Protein AF-A0A0Q5N8Y9-F1 (afdb_monomer)

Solvent-accessible surface area (backbone atoms only — not comparable to full-atom values): 10629 Å² total; per-residue (Å²): 135,88,82,88,83,87,80,84,86,79,92,80,86,87,81,86,77,66,76,74,72,78,76,71,82,82,83,83,93,78,95,74,78,86,70,85,72,49,70,43,60,35,85,49,95,50,78,67,43,39,76,36,68,33,26,51,70,82,37,42,37,44,60,33,87,52,95,49,76,59,46,34,47,36,71,32,28,48,68,84,40,41,37,44,59,32,88,50,93,49,78,60,48,36,43,34,69,33,27,52,60,91,34,41,40,42,57,34,86,50,94,50,74,66,45,42,40,36,71,34,29,51,54,81,32,36,45,43,57,36,88,52,102,54,100,54,48,44,38,82,67,49,73,49,60,88,62,95,59,92,53,59,63,60,55,48,55,49,52,54,53,66,61,53,62,76,78,76,78,130

Mean predicted aligned error: 13.24 Å

Structure (mmCIF, N/CA/C/O backbone):
data_AF-A0A0Q5N8Y9-F1
#
_entry.id   AF-A0A0Q5N8Y9-F1
#
loop_
_atom_site.group_PDB
_atom_site.id
_atom_site.type_symbol
_atom_site.label_atom_id
_atom_site.label_alt_id
_atom_site.label_comp_id
_atom_site.label_asym_id
_atom_site.label_entity_id
_atom_site.label_seq_id
_atom_site.pdbx_PDB_ins_code
_atom_site.Cartn_x
_atom_site.Cartn_y
_atom_site.Cartn_z
_atom_site.occupancy
_atom_site.B_iso_or_equiv
_atom_site.auth_seq_id
_atom_site.auth_comp_id
_atom_site.auth_asym_id
_atom_site.auth_atom_id
_atom_site.pdbx_PDB_model_num
ATOM 1 N N . MET A 1 1 ? -42.381 -25.027 -32.662 1.00 37.25 1 MET A N 1
ATOM 2 C CA . MET A 1 1 ? -41.763 -26.271 -32.167 1.00 37.25 1 MET A CA 1
ATOM 3 C C . MET A 1 1 ? -40.878 -25.884 -30.995 1.00 37.25 1 MET A C 1
ATOM 5 O O . MET A 1 1 ? -39.944 -25.116 -31.166 1.00 37.25 1 MET A O 1
ATOM 9 N N . SER A 1 2 ? -41.332 -26.277 -29.810 1.00 31.11 2 SER A N 1
ATOM 10 C CA . SER A 1 2 ? -40.742 -26.162 -28.469 1.00 31.11 2 SER A CA 1
ATOM 11 C C . SER A 1 2 ? -39.296 -26.709 -28.426 1.00 31.11 2 SER A C 1
ATOM 13 O O . SER A 1 2 ? -38.919 -27.470 -29.308 1.00 31.11 2 SER A O 1
ATOM 15 N N . ILE A 1 3 ? -38.423 -26.390 -27.464 1.00 32.94 3 ILE A N 1
ATOM 16 C CA . ILE A 1 3 ? -38.526 -26.682 -26.023 1.00 32.94 3 ILE A CA 1
ATOM 17 C C . ILE A 1 3 ? -37.505 -25.820 -25.238 1.00 32.94 3 ILE A C 1
ATOM 19 O O . ILE A 1 3 ? -36.395 -25.566 -25.702 1.00 32.94 3 ILE A O 1
ATOM 23 N N . LEU A 1 4 ? -37.920 -25.404 -24.035 1.00 37.50 4 LEU A N 1
ATOM 24 C CA . LEU A 1 4 ? -37.141 -24.813 -22.941 1.00 37.50 4 LEU A CA 1
ATOM 25 C C . LEU A 1 4 ? -35.826 -25.558 -22.636 1.00 37.50 4 LEU A C 1
ATOM 27 O O . LEU A 1 4 ? -35.795 -26.782 -22.595 1.00 37.50 4 LEU A O 1
ATOM 31 N N . SER A 1 5 ? -34.810 -24.831 -22.171 1.00 33.25 5 SER A N 1
ATOM 32 C CA . SER A 1 5 ? -33.915 -25.376 -21.142 1.00 33.25 5 SER A CA 1
ATOM 33 C C . SER A 1 5 ? -33.555 -24.297 -20.130 1.00 33.25 5 SER A C 1
ATOM 35 O O . SER A 1 5 ? -32.608 -23.531 -20.298 1.00 33.25 5 SER A O 1
ATOM 37 N N . SER A 1 6 ? -34.332 -24.268 -19.050 1.00 35.28 6 SER A N 1
ATOM 38 C CA . SER A 1 6 ? -33.997 -23.612 -17.795 1.00 35.28 6 SER A CA 1
ATOM 39 C C . SER A 1 6 ? -32.743 -24.239 -17.179 1.00 35.28 6 SER A C 1
ATOM 41 O O . SER A 1 6 ? -32.710 -25.445 -16.931 1.00 35.28 6 SER A O 1
ATOM 43 N N . LYS A 1 7 ? -31.756 -23.414 -16.831 1.00 32.12 7 LYS A N 1
ATOM 44 C CA . LYS A 1 7 ? -30.822 -23.711 -15.739 1.00 32.12 7 LYS A CA 1
ATOM 45 C C . LYS A 1 7 ? -30.900 -22.581 -14.721 1.00 32.12 7 LYS A C 1
ATOM 47 O O . LYS A 1 7 ? -30.216 -21.573 -14.827 1.00 32.12 7 LYS A O 1
ATOM 52 N N . THR A 1 8 ? -31.783 -22.756 -13.749 1.00 41.12 8 THR A N 1
ATOM 53 C CA . THR A 1 8 ? -31.665 -22.150 -12.420 1.00 41.12 8 THR A CA 1
ATOM 54 C C . THR A 1 8 ? -30.738 -23.013 -11.564 1.00 41.12 8 THR A C 1
ATOM 56 O O . THR A 1 8 ? -30.794 -24.235 -11.704 1.00 41.12 8 THR A O 1
ATOM 59 N N . SER A 1 9 ? -29.970 -22.373 -10.665 1.00 30.81 9 SER A N 1
ATOM 60 C CA . SER A 1 9 ? -29.028 -22.911 -9.645 1.00 30.81 9 SER A CA 1
ATOM 61 C C . SER A 1 9 ? -27.584 -22.463 -9.955 1.00 30.81 9 SER A C 1
ATOM 63 O O . SER A 1 9 ? -27.126 -22.669 -11.069 1.00 30.81 9 SER A O 1
ATOM 65 N N . CYS A 1 10 ? -26.793 -21.825 -9.083 1.00 35.72 10 CYS A N 1
ATOM 66 C CA . CYS A 1 10 ? -26.809 -21.770 -7.621 1.00 35.72 10 CYS A CA 1
ATOM 67 C C . CYS A 1 10 ? -25.923 -20.603 -7.125 1.00 35.72 10 CYS A C 1
ATOM 69 O O . CYS A 1 10 ? -24.827 -20.414 -7.641 1.00 35.72 10 CYS A O 1
ATOM 71 N N . PHE A 1 11 ? -26.396 -19.868 -6.114 1.00 35.12 11 PHE A N 1
ATOM 72 C CA . PHE A 1 11 ? -25.637 -19.324 -4.974 1.00 35.12 11 PHE A CA 1
ATOM 73 C C . PHE A 1 11 ? -24.153 -18.925 -5.183 1.00 35.12 11 PHE A C 1
ATOM 75 O O . PHE A 1 11 ? -23.266 -19.775 -5.182 1.00 35.12 11 PHE A O 1
ATOM 82 N N . LYS A 1 12 ? -23.865 -17.616 -5.158 1.00 29.42 12 LYS A N 1
ATOM 83 C CA . LYS A 1 12 ? -23.191 -16.964 -4.014 1.00 29.42 12 LYS A CA 1
ATOM 84 C C . LYS A 1 12 ? -23.026 -15.460 -4.255 1.00 29.42 12 LYS A C 1
ATOM 86 O O . LYS A 1 12 ? -22.222 -14.997 -5.056 1.00 29.42 12 LYS A O 1
ATOM 91 N N . THR A 1 13 ? -23.839 -14.729 -3.504 1.00 47.25 13 THR A N 1
ATOM 92 C CA . THR A 1 13 ? -23.620 -13.389 -2.962 1.00 47.25 13 THR A CA 1
ATOM 93 C C . THR A 1 13 ? -22.160 -13.165 -2.540 1.00 47.25 13 THR A C 1
ATOM 95 O O . THR A 1 13 ? -21.470 -14.120 -2.204 1.00 47.25 13 THR A O 1
ATOM 98 N N . THR A 1 14 ? -21.784 -11.882 -2.473 1.00 42.88 14 THR A N 1
ATOM 99 C CA . THR A 1 14 ? -20.656 -11.279 -1.730 1.00 42.88 14 THR A CA 1
ATOM 100 C C . THR A 1 14 ? -19.323 -11.083 -2.447 1.00 42.88 14 THR A C 1
ATOM 102 O O . THR A 1 14 ? -18.339 -11.613 -1.972 1.00 42.88 14 THR A O 1
ATOM 105 N N . TRP A 1 15 ? -19.232 -10.220 -3.468 1.00 34.38 15 TRP A N 1
ATOM 106 C CA . TRP A 1 15 ? -17.979 -9.460 -3.716 1.00 34.38 15 TRP A CA 1
ATOM 107 C C . TRP A 1 15 ? -18.203 -8.027 -4.236 1.00 34.38 15 TRP A C 1
ATOM 109 O O . TRP A 1 15 ? -17.298 -7.396 -4.765 1.00 34.38 15 TRP A O 1
ATOM 119 N N . VAL A 1 16 ? -19.394 -7.454 -4.036 1.00 44.66 16 VAL A N 1
ATOM 120 C CA . VAL A 1 16 ? -19.688 -6.056 -4.424 1.00 44.66 16 VAL A CA 1
ATOM 121 C C . VAL A 1 16 ? -18.999 -5.016 -3.509 1.00 44.66 16 VAL A C 1
ATOM 123 O O . VAL A 1 16 ? -19.080 -3.823 -3.762 1.00 44.66 16 VAL A O 1
ATOM 126 N N . SER A 1 17 ? -18.290 -5.395 -2.441 1.00 47.50 17 SER A N 1
ATOM 127 C CA . SER A 1 17 ? -18.300 -4.524 -1.254 1.00 47.50 17 SER A CA 1
ATOM 128 C C . SER A 1 17 ? -17.066 -3.685 -0.895 1.00 47.50 17 SER A C 1
ATOM 130 O O . SER A 1 17 ? -17.175 -2.970 0.094 1.00 47.50 17 SER A O 1
ATOM 132 N N . ILE A 1 18 ? -15.912 -3.709 -1.578 1.00 41.41 18 ILE A N 1
ATOM 133 C CA . ILE A 1 18 ? -14.727 -3.025 -0.986 1.00 41.41 18 ILE A CA 1
ATOM 134 C C . ILE A 1 18 ? -14.062 -1.990 -1.900 1.00 41.41 18 ILE A C 1
ATOM 136 O O . ILE A 1 18 ? -13.799 -0.874 -1.457 1.00 41.41 18 ILE A O 1
ATOM 140 N N . PHE A 1 19 ? -13.858 -2.272 -3.188 1.00 41.66 19 PHE A N 1
ATOM 141 C CA . PHE A 1 19 ? -13.040 -1.376 -4.021 1.00 41.66 19 PHE A CA 1
ATOM 142 C C . PHE A 1 19 ? -13.819 -0.305 -4.800 1.00 41.66 19 PHE A C 1
ATOM 144 O O . PHE A 1 19 ? -13.299 0.791 -5.004 1.00 41.66 19 PHE A O 1
ATOM 151 N N . GLY A 1 20 ? -15.095 -0.539 -5.128 1.00 33.53 20 GLY A N 1
ATOM 152 C CA . GLY A 1 20 ? -15.970 0.490 -5.717 1.00 33.53 20 GLY A CA 1
ATOM 153 C C . GLY A 1 20 ? -16.390 1.595 -4.735 1.00 33.53 20 GLY A C 1
ATOM 154 O O . GLY A 1 20 ? -16.866 2.650 -5.148 1.00 33.53 20 GLY A O 1
ATOM 155 N N . MET A 1 21 ? -16.184 1.387 -3.430 1.00 39.47 21 MET A N 1
ATOM 156 C CA . MET A 1 21 ? -16.675 2.274 -2.370 1.00 39.47 21 MET A CA 1
ATOM 157 C C . MET A 1 21 ? -15.681 3.384 -1.978 1.00 39.47 21 MET A C 1
ATOM 159 O O . MET A 1 21 ? -16.060 4.317 -1.274 1.00 39.47 21 MET A O 1
ATOM 163 N N . ILE A 1 22 ? -14.428 3.329 -2.454 1.00 49.34 22 ILE A N 1
ATOM 164 C CA . ILE A 1 22 ? -13.354 4.254 -2.035 1.00 49.34 22 ILE A CA 1
ATOM 165 C C . ILE A 1 22 ? -13.099 5.390 -3.052 1.00 49.34 22 ILE A C 1
ATOM 167 O O . ILE A 1 22 ? -12.474 6.386 -2.700 1.00 49.34 22 ILE A O 1
ATOM 171 N N . MET A 1 23 ? -13.611 5.317 -4.290 1.00 39.34 23 MET A N 1
ATOM 172 C CA . MET A 1 23 ? -13.286 6.307 -5.341 1.00 39.34 23 MET A CA 1
ATOM 173 C C . MET A 1 23 ? -14.470 7.052 -5.985 1.00 39.34 23 MET A C 1
ATOM 175 O O . MET A 1 23 ? -14.219 7.961 -6.773 1.00 39.34 23 MET A O 1
ATOM 179 N N . LEU A 1 24 ? -15.733 6.752 -5.643 1.00 38.41 24 LEU A N 1
ATOM 180 C CA . LEU A 1 24 ? -16.908 7.421 -6.244 1.00 38.41 24 LEU A CA 1
ATOM 181 C C . LEU A 1 24 ? -17.647 8.419 -5.326 1.00 38.41 24 LEU A C 1
ATOM 183 O O . LEU A 1 24 ? -18.659 8.982 -5.729 1.00 38.41 24 LEU A O 1
ATOM 187 N N . THR A 1 25 ? -17.184 8.678 -4.101 1.00 42.00 25 THR A N 1
ATOM 188 C CA . THR A 1 25 ? -17.913 9.549 -3.149 1.00 42.00 25 THR A CA 1
ATOM 189 C C . THR A 1 25 ? -17.508 11.023 -3.185 1.00 42.00 25 THR A C 1
ATOM 191 O O . THR A 1 25 ? -18.090 11.839 -2.471 1.00 42.00 25 THR A O 1
ATOM 194 N N . THR A 1 26 ? -16.559 11.416 -4.035 1.00 46.53 26 THR A N 1
ATOM 195 C CA . THR A 1 26 ? -16.221 12.829 -4.218 1.00 46.53 26 THR A CA 1
ATOM 196 C C . THR A 1 26 ? -16.940 13.380 -5.451 1.00 46.53 26 THR A C 1
ATOM 198 O O . THR A 1 26 ? -16.468 13.186 -6.567 1.00 46.53 26 THR A O 1
ATOM 201 N N . LEU A 1 27 ? -18.029 14.120 -5.199 1.00 43.72 27 LEU A N 1
ATOM 202 C CA . LEU A 1 27 ? -18.740 15.061 -6.087 1.00 43.72 27 LEU A CA 1
ATOM 203 C C . LEU A 1 27 ? -19.945 14.545 -6.905 1.00 43.72 27 LEU A C 1
ATOM 205 O O . LEU A 1 27 ? -19.867 14.435 -8.124 1.00 43.72 27 LEU A O 1
ATOM 209 N N . SER A 1 28 ? -21.110 14.373 -6.258 1.00 37.25 28 SER A N 1
ATOM 210 C CA . SER A 1 28 ? -22.381 15.077 -6.590 1.00 37.25 28 SER A CA 1
ATOM 211 C C . SER A 1 28 ? -23.507 14.699 -5.601 1.00 37.25 28 SER A C 1
ATOM 213 O O . SER A 1 28 ? -23.796 13.528 -5.384 1.00 37.25 28 SER A O 1
ATOM 215 N N . LEU A 1 29 ? -24.107 15.701 -4.944 1.00 50.62 29 LEU A N 1
ATOM 216 C CA . LEU A 1 29 ? -25.132 15.561 -3.897 1.00 50.62 29 LEU A CA 1
ATOM 217 C C . LEU A 1 29 ? -26.496 15.113 -4.452 1.00 50.62 29 LEU A C 1
ATOM 219 O O . LEU A 1 29 ? -26.965 15.709 -5.411 1.00 50.62 29 LEU A O 1
ATOM 223 N N . THR A 1 30 ? -27.187 14.194 -3.769 1.00 37.66 30 THR A N 1
ATOM 224 C CA . THR A 1 30 ? -28.612 14.318 -3.383 1.00 37.66 30 THR A CA 1
ATOM 225 C C . THR A 1 30 ? -28.945 13.322 -2.260 1.00 37.66 30 THR A C 1
ATOM 227 O O . THR A 1 30 ? -28.420 12.215 -2.197 1.00 37.66 30 THR A O 1
ATOM 230 N N . VAL A 1 31 ? -29.768 13.779 -1.316 1.00 48.72 31 VAL A N 1
ATOM 231 C CA . VAL A 1 31 ? -30.182 13.118 -0.070 1.00 48.72 31 VAL A CA 1
ATOM 232 C C . VAL A 1 31 ? -30.901 11.792 -0.331 1.00 48.72 31 VAL A C 1
ATOM 234 O O . VAL A 1 31 ? -32.005 11.817 -0.860 1.00 48.72 31 VAL A O 1
ATOM 237 N N . ILE A 1 32 ? -30.344 10.669 0.140 1.00 43.41 32 ILE A N 1
ATOM 238 C CA . ILE A 1 32 ? -31.105 9.474 0.550 1.00 43.41 32 ILE A CA 1
ATOM 239 C C . ILE A 1 32 ? -30.362 8.841 1.743 1.00 43.41 32 ILE A C 1
ATOM 241 O O . ILE A 1 32 ? -29.281 8.288 1.581 1.00 43.41 32 ILE A O 1
ATOM 245 N N . ALA A 1 33 ? -30.930 9.002 2.944 1.00 42.66 33 ALA A N 1
ATOM 246 C CA . ALA A 1 33 ? -30.578 8.344 4.210 1.00 42.66 33 ALA A CA 1
ATOM 247 C C . ALA A 1 33 ? -29.072 8.249 4.558 1.00 42.66 33 ALA A C 1
ATOM 249 O O . ALA A 1 33 ? -28.414 7.243 4.297 1.00 42.66 33 ALA A O 1
ATOM 250 N N . GLN A 1 34 ? -28.540 9.254 5.267 1.00 52.56 34 GLN A N 1
ATOM 251 C CA . GLN A 1 34 ? -27.340 9.050 6.085 1.00 52.56 34 GLN A CA 1
ATOM 252 C C . GLN A 1 34 ? -27.700 8.081 7.218 1.00 52.56 34 GLN A C 1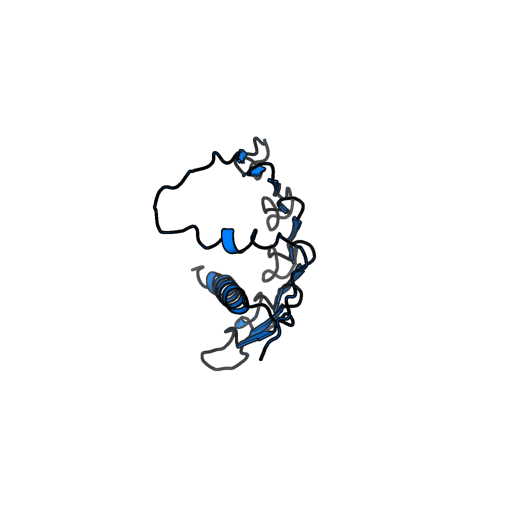
ATOM 254 O O . GLN A 1 34 ? -28.157 8.490 8.283 1.00 52.56 34 GLN A O 1
ATOM 259 N N . GLY A 1 35 ? -27.552 6.779 6.966 1.00 51.66 35 GLY A N 1
ATOM 260 C CA . GLY A 1 35 ? -27.489 5.793 8.035 1.00 51.66 35 GLY A CA 1
ATOM 261 C C . GLY A 1 35 ? -26.399 6.233 9.007 1.00 51.66 35 GLY A C 1
ATOM 262 O O . GLY A 1 35 ? -25.290 6.552 8.577 1.00 51.66 35 GLY A O 1
ATOM 263 N N . ASN A 1 36 ? -26.749 6.330 10.287 1.00 70.25 36 ASN A N 1
ATOM 264 C CA . ASN A 1 36 ? -25.854 6.712 11.370 1.00 70.25 36 ASN A CA 1
ATOM 265 C C . ASN A 1 36 ? -24.699 5.700 11.444 1.00 70.25 36 ASN A C 1
ATOM 267 O O . ASN A 1 36 ? -24.843 4.661 12.085 1.00 70.25 36 ASN A O 1
ATOM 271 N N . ARG A 1 37 ? -23.601 5.952 10.721 1.00 79.81 37 ARG A N 1
ATOM 272 C CA . ARG A 1 37 ? -22.417 5.092 10.776 1.00 79.81 37 ARG A CA 1
ATOM 273 C C . ARG A 1 37 ? -21.757 5.294 12.126 1.00 79.81 37 ARG A C 1
ATOM 275 O O . ARG A 1 37 ? -21.477 6.429 12.511 1.00 79.81 37 ARG A O 1
ATOM 282 N N . ASN A 1 38 ? -21.518 4.207 12.842 1.00 90.81 38 ASN A N 1
ATOM 283 C CA . ASN A 1 38 ? -20.809 4.265 14.106 1.00 90.81 38 ASN A CA 1
ATOM 284 C C . ASN A 1 38 ? -19.315 4.412 13.801 1.00 90.81 38 ASN A C 1
ATOM 286 O O . ASN A 1 38 ? -18.721 3.518 13.209 1.00 90.81 38 ASN A O 1
ATOM 290 N N . ILE A 1 39 ? -18.726 5.557 14.141 1.00 93.75 39 ILE A N 1
ATOM 291 C CA . ILE A 1 39 ? -17.293 5.794 13.966 1.00 93.75 39 ILE A CA 1
ATOM 292 C C . ILE A 1 39 ? -16.682 5.971 15.348 1.00 93.75 39 ILE A C 1
ATOM 294 O O . ILE A 1 39 ? -17.011 6.927 16.053 1.00 93.75 39 ILE A O 1
ATOM 298 N N . GLU A 1 40 ? -15.778 5.071 15.718 1.00 94.44 40 GLU A N 1
ATOM 299 C CA . GLU A 1 40 ? -14.972 5.216 16.925 1.00 94.44 40 GLU A CA 1
ATOM 300 C C . GLU A 1 40 ? -13.608 5.798 16.577 1.00 94.44 40 GLU A C 1
ATOM 302 O O . GLU A 1 40 ? -13.032 5.505 15.526 1.00 94.44 40 GLU A O 1
ATOM 307 N N . TYR A 1 41 ? -13.054 6.575 17.501 1.00 95.25 41 TYR A N 1
ATOM 308 C CA . TYR A 1 41 ? -11.723 7.155 17.384 1.00 95.25 41 TYR A CA 1
ATOM 309 C C . TYR A 1 41 ? -10.833 6.650 18.515 1.00 95.25 41 TYR A C 1
ATOM 311 O O . TYR A 1 41 ? -11.307 6.309 19.600 1.00 95.25 41 TYR A O 1
ATOM 319 N N . TYR A 1 42 ? -9.530 6.605 18.270 1.00 93.38 42 TYR A N 1
ATOM 320 C CA . TYR A 1 42 ? -8.551 6.377 19.319 1.00 93.38 42 TYR A CA 1
ATOM 321 C C . TYR A 1 42 ? -8.479 7.599 20.240 1.00 93.38 42 TYR A C 1
ATOM 323 O O . TYR A 1 42 ? -8.271 8.720 19.780 1.00 93.38 42 TYR A O 1
ATOM 331 N N . THR A 1 43 ? -8.595 7.355 21.544 1.00 94.44 43 THR A N 1
ATOM 332 C CA . THR A 1 43 ? -8.170 8.277 22.603 1.00 94.44 43 THR A CA 1
ATOM 333 C C . THR A 1 43 ? -6.900 7.693 23.200 1.00 94.44 43 THR A C 1
ATOM 335 O O . THR A 1 43 ? -6.956 6.691 23.915 1.00 94.44 43 THR A O 1
ATOM 338 N N . SER A 1 44 ? -5.746 8.241 22.828 1.00 90.31 44 SER A N 1
ATOM 339 C CA . SER A 1 44 ? -4.449 7.624 23.115 1.00 90.31 44 SER A CA 1
ATOM 340 C C . SER A 1 44 ? -3.437 8.661 23.574 1.00 90.31 44 SER A C 1
ATOM 342 O O . SER A 1 44 ? -3.402 9.776 23.072 1.00 90.31 44 SER A O 1
ATOM 344 N N . ILE A 1 45 ? -2.553 8.272 24.493 1.00 87.75 45 ILE A N 1
ATOM 345 C CA . ILE A 1 45 ? -1.396 9.099 24.869 1.00 87.75 45 ILE A CA 1
ATOM 346 C C . ILE A 1 45 ? -0.323 9.128 23.771 1.00 87.75 45 ILE A C 1
ATOM 348 O O . ILE A 1 45 ? 0.577 9.963 23.810 1.00 87.75 45 ILE A O 1
ATOM 352 N N . PHE A 1 46 ? -0.402 8.201 22.812 1.00 87.62 46 PHE A N 1
ATOM 353 C CA . PHE A 1 46 ? 0.490 8.163 21.662 1.00 87.62 46 PHE A CA 1
ATOM 354 C C . PHE A 1 46 ? -0.043 9.105 20.577 1.00 87.62 46 PHE A C 1
ATOM 356 O O . PHE A 1 46 ? -1.123 8.837 20.033 1.00 87.62 46 PHE A O 1
ATOM 363 N N . PRO A 1 47 ? 0.696 10.173 20.226 1.00 87.81 47 PRO A N 1
ATOM 364 C CA . PRO A 1 47 ? 0.240 11.160 19.248 1.00 87.81 47 PRO A CA 1
ATOM 365 C C . PRO A 1 47 ? 0.008 10.553 17.858 1.00 87.81 47 PRO A C 1
ATOM 367 O O . PRO A 1 47 ? -0.747 11.095 17.058 1.00 87.81 47 PRO A O 1
ATOM 370 N N . GLU A 1 48 ? 0.622 9.410 17.550 1.00 89.81 48 GLU A N 1
ATOM 371 C CA . GLU A 1 48 ? 0.451 8.713 16.276 1.00 89.81 48 GLU A CA 1
ATOM 372 C C . GLU A 1 48 ? -0.871 7.964 16.149 1.00 89.81 48 GLU A C 1
ATOM 374 O O . GLU A 1 48 ? -1.226 7.558 15.041 1.00 89.81 48 GLU A O 1
ATOM 379 N N . LEU A 1 49 ? -1.581 7.760 17.258 1.00 91.88 49 LEU A N 1
ATOM 380 C CA . LEU A 1 49 ? -2.897 7.131 17.284 1.00 91.88 49 LEU A CA 1
ATOM 381 C C . LEU A 1 49 ? -4.003 8.130 17.586 1.00 91.88 49 LEU A C 1
ATOM 383 O O . LEU A 1 49 ? -5.111 7.949 17.091 1.00 91.88 49 LEU A O 1
ATOM 387 N N . ASP A 1 50 ? -3.725 9.147 18.397 1.00 91.69 50 ASP A N 1
ATOM 388 C CA . ASP A 1 50 ? -4.759 10.040 18.903 1.00 91.69 50 ASP A CA 1
ATOM 389 C C . ASP A 1 50 ? -5.560 10.713 17.776 1.00 91.69 50 ASP A C 1
ATOM 391 O O . ASP A 1 50 ? -5.013 11.190 16.778 1.00 91.69 50 ASP A O 1
ATOM 395 N N . GLY A 1 51 ? -6.887 10.669 17.897 1.00 91.88 51 GLY A N 1
ATOM 396 C CA . GLY A 1 51 ? -7.810 11.207 16.896 1.00 91.88 51 GLY A CA 1
ATOM 397 C C . GLY A 1 51 ? -7.919 10.400 15.594 1.00 91.88 51 GLY A C 1
ATOM 398 O O . GLY A 1 51 ? -8.682 10.785 14.706 1.00 91.88 51 GLY A O 1
ATOM 399 N N . LYS A 1 52 ? -7.208 9.274 15.444 1.00 93.88 52 LYS A N 1
ATOM 400 C CA . LYS A 1 52 ? -7.384 8.377 14.291 1.00 93.88 52 LYS A CA 1
ATOM 401 C C . LYS A 1 52 ? -8.638 7.525 14.427 1.00 93.88 52 LYS A C 1
ATOM 403 O O . LYS A 1 52 ? -9.063 7.206 15.533 1.00 93.88 52 LYS A O 1
ATOM 408 N N . ILE A 1 53 ? -9.211 7.130 13.291 1.00 94.25 53 ILE A N 1
ATOM 409 C CA . ILE A 1 53 ? -10.389 6.259 13.252 1.00 94.25 53 ILE A CA 1
ATOM 410 C C . ILE A 1 53 ? -9.987 4.873 13.745 1.00 94.25 53 ILE A C 1
ATOM 412 O O . ILE A 1 53 ? -9.167 4.209 13.124 1.00 94.25 53 ILE A O 1
ATOM 416 N N . LYS A 1 54 ? -10.587 4.438 14.844 1.00 94.44 54 LYS A N 1
ATOM 417 C CA . LYS A 1 54 ? -10.396 3.116 15.435 1.00 94.44 54 LYS A CA 1
ATOM 418 C C . LYS A 1 54 ? -11.305 2.078 14.789 1.00 94.44 54 LYS A C 1
ATOM 420 O O . LYS A 1 54 ? -10.883 0.946 14.577 1.00 94.44 54 LYS A O 1
ATOM 425 N N . SER A 1 55 ? -12.545 2.444 14.482 1.00 94.31 55 SER A N 1
ATOM 426 C CA . SER A 1 55 ? -13.476 1.542 13.808 1.00 94.31 55 SER A CA 1
ATOM 427 C C . SER A 1 55 ? -14.569 2.294 13.057 1.00 94.31 55 SER A C 1
ATOM 429 O O . SER A 1 55 ? -14.873 3.450 13.359 1.00 94.31 55 SER A O 1
ATOM 431 N N . ILE A 1 56 ? -15.145 1.630 12.054 1.00 93.12 56 ILE A N 1
ATOM 432 C CA . ILE A 1 56 ? -16.335 2.086 11.327 1.00 93.12 56 ILE A CA 1
ATOM 433 C C . ILE A 1 56 ? -17.321 0.923 11.292 1.00 93.12 56 ILE A C 1
ATOM 435 O O . ILE A 1 56 ? -17.000 -0.133 10.755 1.00 93.12 56 ILE A O 1
ATOM 439 N N . ASP A 1 57 ? -18.505 1.098 11.872 1.00 93.31 57 ASP A N 1
ATOM 440 C CA . ASP A 1 57 ? -19.565 0.085 11.941 1.00 93.31 57 ASP A CA 1
ATOM 441 C C . ASP A 1 57 ? -19.063 -1.267 12.496 1.00 93.31 57 ASP A C 1
ATOM 443 O O . ASP A 1 57 ? -19.417 -2.340 12.012 1.00 93.31 57 ASP A O 1
ATOM 447 N N . GLY A 1 58 ? -18.188 -1.212 13.509 1.00 88.94 58 GLY A N 1
ATOM 448 C CA . GLY A 1 58 ? -17.564 -2.388 14.129 1.00 88.94 58 GLY A CA 1
ATOM 449 C C . GLY A 1 58 ? -16.391 -2.991 13.346 1.00 88.94 58 GLY A C 1
ATOM 450 O O . GLY A 1 58 ? -15.739 -3.905 13.843 1.00 88.94 58 GLY A O 1
ATOM 451 N N . MET A 1 59 ? -16.072 -2.481 12.153 1.00 94.00 59 MET A N 1
ATOM 452 C CA . MET A 1 59 ? -14.858 -2.852 11.427 1.00 94.00 59 MET A CA 1
ATOM 453 C C . MET A 1 59 ? -13.657 -2.116 12.016 1.00 94.00 59 MET A C 1
ATOM 455 O O . MET A 1 59 ? -13.542 -0.900 11.871 1.00 94.00 59 MET A O 1
ATOM 459 N N . GLU A 1 60 ? -12.764 -2.854 12.667 1.00 94.56 60 GLU A N 1
ATOM 460 C CA . GLU A 1 60 ? -11.570 -2.296 13.303 1.00 94.56 60 GLU A CA 1
ATOM 461 C C . GLU A 1 60 ? -10.517 -1.853 12.282 1.00 94.56 60 GLU A C 1
ATOM 463 O O . GLU A 1 60 ? -10.312 -2.495 11.248 1.00 94.56 60 GLU A O 1
ATOM 468 N N . ILE A 1 61 ? -9.836 -0.754 12.599 1.00 95.25 61 ILE A N 1
ATOM 469 C CA . ILE A 1 61 ? -8.689 -0.218 11.874 1.00 95.25 61 ILE A CA 1
ATOM 470 C C . ILE A 1 61 ? -7.537 -0.110 12.866 1.00 95.25 61 ILE A C 1
ATOM 472 O O . ILE A 1 61 ? -7.573 0.694 13.795 1.00 95.25 61 ILE A O 1
ATOM 476 N N . GLU A 1 62 ? -6.492 -0.899 12.651 1.00 95.56 62 GLU A N 1
ATOM 477 C CA . GLU A 1 62 ? -5.285 -0.841 13.468 1.00 95.56 62 GLU A CA 1
ATOM 478 C C . GLU A 1 62 ? -4.209 -0.010 12.777 1.00 95.56 62 GLU A C 1
ATOM 480 O O . GLU A 1 62 ? -4.105 0.013 11.547 1.00 95.56 62 GLU A O 1
ATOM 485 N N . TYR A 1 63 ? -3.329 0.600 13.568 1.00 96.31 63 TYR A N 1
ATOM 486 C CA . TYR A 1 63 ? -2.175 1.344 13.072 1.00 96.31 63 TYR A CA 1
ATOM 487 C C . TYR A 1 63 ? -0.872 0.794 13.653 1.00 96.31 63 TYR A C 1
ATOM 489 O O . TYR A 1 63 ? -0.836 0.195 14.729 1.00 96.31 63 TYR A O 1
ATOM 497 N N . TYR A 1 64 ? 0.224 0.998 12.932 1.00 95.75 64 TYR A N 1
ATOM 498 C CA . TYR A 1 64 ? 1.560 0.706 13.426 1.00 95.75 64 TYR A CA 1
ATOM 499 C C . TYR A 1 64 ? 1.975 1.726 14.486 1.00 95.75 64 TYR A C 1
ATOM 501 O O . TYR A 1 64 ? 1.975 2.925 14.224 1.00 95.75 64 TYR A O 1
ATOM 509 N N . ILE A 1 65 ? 2.421 1.231 15.637 1.00 94.44 65 ILE A N 1
ATOM 510 C CA . ILE A 1 65 ? 3.278 1.968 16.567 1.00 94.44 65 ILE A CA 1
ATOM 511 C C . ILE A 1 65 ? 4.680 1.402 16.356 1.00 94.44 65 ILE A C 1
ATOM 513 O O . ILE A 1 65 ? 4.923 0.231 16.648 1.00 94.44 65 ILE A O 1
ATOM 517 N N . SER A 1 66 ? 5.570 2.179 15.748 1.00 92.06 66 SER A N 1
ATOM 518 C CA . SER A 1 66 ? 6.861 1.683 15.263 1.00 92.06 66 SER A CA 1
ATOM 519 C C . SER A 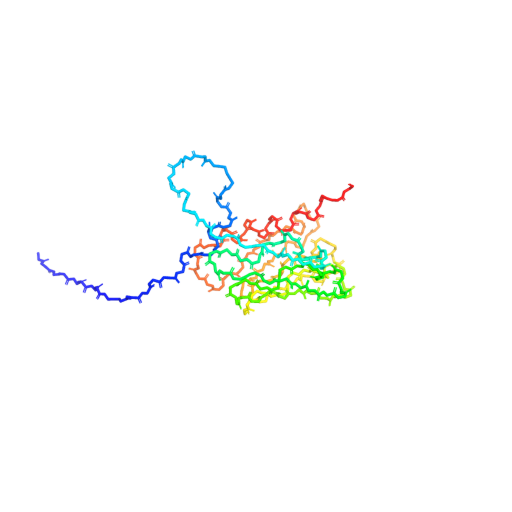1 66 ? 7.971 2.690 15.515 1.00 92.06 66 SER A C 1
ATOM 521 O O . SER A 1 66 ? 7.771 3.892 15.378 1.00 92.06 66 SER A O 1
ATOM 523 N N . VAL A 1 67 ? 9.171 2.188 15.812 1.00 91.12 67 VAL A N 1
ATOM 524 C CA . VAL A 1 67 ? 10.388 3.015 15.886 1.00 91.12 67 VAL A CA 1
ATOM 525 C C . VAL A 1 67 ? 10.826 3.522 14.509 1.00 91.12 67 VAL A C 1
ATOM 527 O O . VAL A 1 67 ? 11.544 4.512 14.410 1.00 91.12 67 VAL A O 1
ATOM 530 N N . PHE A 1 68 ? 10.384 2.858 13.437 1.00 91.75 68 PHE A N 1
ATOM 531 C CA . PHE A 1 68 ? 10.675 3.260 12.066 1.00 91.75 68 PHE A CA 1
ATOM 532 C C . PHE A 1 68 ? 9.644 4.279 11.594 1.00 91.75 68 PHE A C 1
ATOM 534 O O . PHE A 1 68 ? 8.468 3.944 11.393 1.00 91.75 68 PHE A O 1
ATOM 541 N N . SER A 1 69 ? 10.103 5.512 11.373 1.00 90.62 69 SER A N 1
ATOM 542 C CA . SER A 1 69 ? 9.291 6.642 10.898 1.00 90.62 69 SER A CA 1
ATOM 5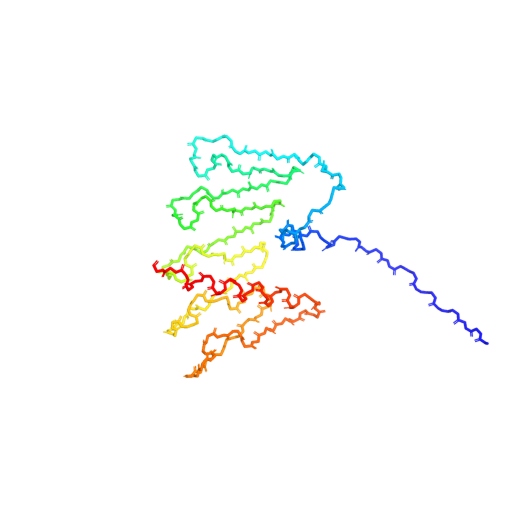43 C C . SER A 1 69 ? 8.480 6.326 9.634 1.00 90.62 69 SER A C 1
ATOM 545 O O . SER A 1 69 ? 7.393 6.851 9.420 1.00 90.62 69 SER A O 1
ATOM 547 N N . GLU A 1 70 ? 8.973 5.405 8.813 1.00 91.38 70 GLU A N 1
ATOM 548 C CA . GLU A 1 70 ? 8.399 5.008 7.536 1.00 91.38 70 GLU A CA 1
ATOM 549 C C . GLU A 1 70 ? 7.167 4.123 7.679 1.00 91.38 70 GLU A C 1
ATOM 551 O O . GLU A 1 70 ? 6.434 3.937 6.709 1.00 91.38 70 GLU A O 1
ATOM 556 N N . THR A 1 71 ? 6.930 3.578 8.869 1.00 93.94 71 THR A N 1
ATOM 557 C CA . THR A 1 71 ? 5.772 2.728 9.173 1.00 93.94 71 THR A CA 1
ATOM 558 C C . THR A 1 71 ? 4.928 3.286 10.307 1.00 93.94 71 THR A C 1
ATOM 560 O O . THR A 1 71 ? 3.729 3.027 10.333 1.00 93.94 71 THR A O 1
ATOM 563 N N . ASN A 1 72 ? 5.517 4.082 11.203 1.00 93.81 72 ASN A N 1
ATOM 564 C CA . ASN A 1 72 ? 4.833 4.628 12.367 1.00 93.81 72 ASN A CA 1
ATOM 565 C C . ASN A 1 72 ? 3.577 5.427 11.976 1.00 93.81 72 ASN A C 1
ATOM 567 O O . ASN A 1 72 ? 3.584 6.230 11.041 1.00 93.81 72 ASN A O 1
ATOM 571 N N . GLY A 1 73 ? 2.468 5.158 12.659 1.00 93.19 73 GLY A N 1
ATOM 572 C CA . GLY A 1 73 ? 1.161 5.753 12.405 1.00 93.19 73 GLY A CA 1
ATOM 573 C C . GLY A 1 73 ? 0.467 5.300 11.113 1.00 93.19 73 GLY A C 1
ATOM 574 O O . GLY A 1 73 ? -0.639 5.772 10.842 1.00 93.19 73 GLY A O 1
ATOM 575 N N . LYS A 1 74 ? 1.045 4.417 10.290 1.00 95.06 74 LYS A N 1
ATOM 576 C CA . LYS A 1 74 ? 0.364 3.895 9.089 1.00 95.06 74 LYS A CA 1
ATOM 577 C C . LYS A 1 74 ? -0.646 2.811 9.443 1.00 95.06 74 LYS A C 1
ATOM 579 O O . LYS A 1 74 ? -0.497 2.137 10.454 1.00 95.06 74 LYS A O 1
ATOM 584 N N . VAL A 1 75 ? -1.663 2.633 8.599 1.00 95.88 75 VAL A N 1
ATOM 585 C CA . VAL A 1 75 ? -2.682 1.586 8.783 1.00 95.88 75 VAL A CA 1
ATOM 586 C C . VAL A 1 75 ? -2.020 0.218 8.682 1.00 95.88 75 VAL A C 1
ATOM 588 O O . VAL A 1 75 ? -1.415 -0.081 7.656 1.00 95.88 75 VAL A O 1
ATOM 591 N N . ARG A 1 76 ? -2.149 -0.588 9.731 1.00 95.50 76 ARG A N 1
ATOM 592 C CA . ARG A 1 76 ? -1.632 -1.952 9.853 1.00 95.50 76 ARG A CA 1
ATOM 593 C C . ARG A 1 76 ? -2.656 -2.996 9.435 1.00 95.50 76 ARG A C 1
ATOM 595 O O . ARG A 1 76 ? -2.277 -4.018 8.869 1.00 95.50 76 ARG A O 1
ATOM 602 N N . SER A 1 77 ? -3.930 -2.777 9.730 1.00 94.94 77 SER A N 1
ATOM 603 C CA . SER A 1 77 ? -4.990 -3.695 9.327 1.00 94.94 77 SER A CA 1
ATOM 604 C C . SER A 1 77 ? -6.338 -2.985 9.253 1.00 94.94 77 SER A C 1
ATOM 606 O O . SER A 1 77 ? -6.535 -1.948 9.885 1.00 94.94 77 SER A O 1
ATOM 608 N N . ILE A 1 78 ? -7.246 -3.530 8.445 1.00 94.00 78 ILE A N 1
ATOM 609 C CA . ILE A 1 78 ? -8.653 -3.121 8.380 1.00 94.00 78 ILE A CA 1
ATOM 610 C C . ILE A 1 78 ? -9.497 -4.391 8.347 1.00 94.00 78 ILE A C 1
ATOM 612 O O . ILE A 1 78 ? -9.316 -5.221 7.454 1.00 94.00 78 ILE A O 1
ATOM 616 N N . GLY A 1 79 ? -10.399 -4.566 9.315 1.00 92.00 79 GLY A N 1
ATOM 617 C CA . GLY A 1 79 ? -11.309 -5.715 9.367 1.00 92.00 79 GLY A CA 1
ATOM 618 C C . GLY A 1 79 ? -10.593 -7.069 9.298 1.00 92.00 79 GLY A C 1
ATOM 619 O O . GLY A 1 79 ? -11.071 -7.983 8.631 1.00 92.00 79 GLY A O 1
ATOM 620 N N . GLY A 1 80 ? -9.405 -7.176 9.901 1.00 87.31 80 GLY A N 1
ATOM 621 C CA . GLY A 1 80 ? -8.562 -8.378 9.870 1.00 87.31 80 GLY A CA 1
ATOM 622 C C . GLY A 1 80 ? -7.676 -8.534 8.625 1.00 87.31 80 GLY A C 1
ATOM 623 O O . GLY A 1 80 ? -6.770 -9.365 8.630 1.00 87.31 80 GLY A O 1
ATOM 624 N N . THR A 1 81 ? -7.856 -7.717 7.583 1.00 93.06 81 THR A N 1
ATOM 625 C CA . THR A 1 81 ? -6.942 -7.696 6.430 1.00 93.06 81 THR A CA 1
ATOM 626 C C . THR A 1 81 ? -5.696 -6.903 6.785 1.00 93.06 81 THR A C 1
ATOM 628 O O . THR A 1 81 ? -5.773 -5.705 7.060 1.00 93.06 81 THR A O 1
ATOM 631 N N . ARG A 1 82 ? -4.538 -7.563 6.780 1.00 94.25 82 ARG A N 1
ATOM 632 C CA . ARG A 1 82 ? -3.253 -6.958 7.142 1.00 94.25 82 ARG A CA 1
ATOM 633 C C . ARG A 1 82 ? -2.653 -6.160 5.986 1.00 94.25 82 ARG A C 1
ATOM 635 O O . ARG A 1 82 ? -2.750 -6.572 4.838 1.00 94.25 82 ARG A O 1
ATOM 642 N N . ILE A 1 83 ? -1.998 -5.048 6.295 1.00 94.88 83 ILE A N 1
ATOM 643 C CA . ILE A 1 83 ? -1.233 -4.231 5.353 1.00 94.88 83 ILE A CA 1
ATOM 644 C C . ILE A 1 83 ? 0.192 -4.137 5.885 1.00 94.88 83 ILE A C 1
ATOM 646 O O . ILE A 1 83 ? 0.414 -3.543 6.938 1.00 94.88 83 ILE A O 1
ATOM 650 N N . ASP A 1 84 ? 1.154 -4.702 5.162 1.00 96.00 84 ASP A N 1
ATOM 651 C CA . ASP A 1 84 ? 2.569 -4.586 5.513 1.00 96.00 84 ASP A CA 1
ATOM 652 C C . ASP A 1 84 ? 3.255 -3.542 4.629 1.00 96.00 84 ASP A C 1
ATOM 654 O O . ASP A 1 84 ? 2.868 -3.313 3.482 1.00 96.00 84 ASP A O 1
ATOM 658 N N . TYR A 1 85 ? 4.315 -2.923 5.151 1.00 96.00 85 TYR A N 1
ATOM 659 C CA . TYR A 1 85 ? 5.114 -1.917 4.450 1.00 96.00 85 TYR A CA 1
ATOM 660 C C . TYR A 1 85 ? 6.579 -2.349 4.366 1.00 96.00 85 TYR A C 1
ATOM 662 O O . TYR A 1 85 ? 7.083 -3.089 5.212 1.00 96.00 85 TYR A O 1
ATOM 670 N N . TYR A 1 86 ? 7.283 -1.867 3.349 1.00 94.88 86 TYR A N 1
ATOM 671 C CA . TYR A 1 86 ? 8.723 -2.029 3.225 1.00 94.88 86 TYR A CA 1
ATOM 672 C C . TYR A 1 86 ? 9.454 -1.162 4.253 1.00 94.88 86 TYR A C 1
ATOM 674 O O . TYR A 1 86 ? 9.289 0.054 4.268 1.00 94.88 86 TYR A O 1
ATOM 682 N N . VAL A 1 87 ? 10.322 -1.787 5.047 1.00 94.44 87 VAL A N 1
ATOM 683 C CA . VAL A 1 87 ? 11.419 -1.124 5.763 1.00 94.44 87 VAL A CA 1
ATOM 684 C C . VAL A 1 87 ? 12.680 -1.481 4.988 1.00 94.44 87 VAL A C 1
ATOM 686 O O . VAL A 1 87 ? 13.102 -2.636 4.989 1.00 94.44 87 VAL A O 1
ATOM 689 N N . SER A 1 88 ? 13.193 -0.537 4.204 1.00 91.00 88 SER A N 1
ATOM 690 C CA . SER A 1 88 ? 14.184 -0.809 3.159 1.00 91.00 88 SER A CA 1
ATOM 691 C C . SER A 1 88 ? 15.285 0.240 3.160 1.00 91.00 88 SER A C 1
ATOM 693 O O . SER A 1 88 ? 15.018 1.422 3.348 1.00 91.00 88 SER A O 1
ATOM 695 N N . VAL A 1 89 ? 16.517 -0.184 2.873 1.00 89.56 89 VAL A N 1
ATOM 696 C CA . VAL A 1 89 ? 17.648 0.731 2.638 1.00 89.56 89 VAL A CA 1
ATOM 697 C C . VAL A 1 89 ? 17.496 1.513 1.332 1.00 89.56 89 VAL A C 1
ATOM 699 O O . VAL A 1 89 ? 18.123 2.553 1.157 1.00 89.56 89 VAL A O 1
ATOM 702 N N . PHE A 1 90 ? 16.654 1.026 0.415 1.00 89.00 90 PHE A N 1
ATOM 703 C CA . PHE A 1 90 ? 16.380 1.689 -0.853 1.00 89.00 90 PHE A CA 1
ATOM 704 C C . PHE A 1 90 ? 15.268 2.727 -0.664 1.00 89.00 90 PHE A C 1
ATOM 706 O O . PHE A 1 90 ? 14.107 2.336 -0.453 1.00 89.00 90 PHE A O 1
ATOM 713 N N . PRO A 1 91 ? 15.567 4.037 -0.771 1.00 88.31 91 PRO A N 1
ATOM 714 C CA . PRO A 1 91 ? 14.588 5.100 -0.536 1.00 88.31 91 PRO A CA 1
ATOM 715 C C . PRO A 1 91 ? 13.390 5.015 -1.488 1.00 88.31 91 PRO A C 1
ATOM 717 O O . PRO A 1 91 ? 12.314 5.551 -1.228 1.00 88.31 91 PRO A O 1
ATOM 720 N N . GLU A 1 92 ? 13.532 4.311 -2.608 1.00 87.62 92 GLU A N 1
ATOM 721 C CA . GLU A 1 92 ? 12.494 4.201 -3.613 1.00 87.62 92 GLU A CA 1
ATOM 722 C C . GLU A 1 92 ? 11.393 3.221 -3.236 1.00 87.62 92 GLU A C 1
ATOM 724 O O . GLU A 1 92 ? 10.301 3.323 -3.807 1.00 87.62 92 GLU A O 1
ATOM 729 N N . THR A 1 93 ? 11.665 2.326 -2.287 1.00 91.00 93 THR A N 1
ATOM 730 C CA . THR A 1 93 ? 10.726 1.324 -1.764 1.00 91.00 93 THR A CA 1
ATOM 731 C C . THR A 1 93 ? 10.400 1.537 -0.292 1.00 91.00 93 THR A C 1
ATOM 733 O O . THR A 1 93 ? 9.320 1.143 0.137 1.00 91.00 93 THR A O 1
ATOM 736 N N . ASN A 1 94 ? 11.277 2.200 0.466 1.00 92.69 94 ASN A N 1
ATOM 737 C CA . ASN A 1 94 ? 11.099 2.418 1.896 1.00 92.69 94 ASN A CA 1
ATOM 738 C C . ASN A 1 94 ? 9.765 3.126 2.217 1.00 92.69 94 ASN A C 1
ATOM 740 O O . ASN A 1 94 ? 9.377 4.104 1.574 1.00 92.69 94 ASN A O 1
ATOM 744 N N . GLY A 1 95 ? 9.023 2.584 3.181 1.00 92.44 95 GLY A N 1
ATOM 745 C CA . GLY A 1 95 ? 7.699 3.041 3.595 1.00 92.44 95 GLY A CA 1
ATOM 746 C C . GLY A 1 95 ? 6.553 2.749 2.620 1.00 92.44 95 GLY A C 1
ATOM 747 O O . GLY A 1 95 ? 5.416 3.146 2.893 1.00 92.44 95 GLY A O 1
ATOM 748 N N . LYS A 1 96 ? 6.789 2.089 1.484 1.00 92.94 96 LYS A N 1
ATOM 749 C CA . LYS A 1 96 ? 5.711 1.712 0.556 1.00 92.94 96 LYS A CA 1
ATOM 750 C C . LYS A 1 96 ? 5.006 0.434 0.990 1.00 92.94 96 LYS A C 1
ATOM 752 O O . LYS A 1 96 ? 5.573 -0.352 1.737 1.00 92.94 96 LYS A O 1
ATOM 757 N N . ILE A 1 97 ? 3.779 0.232 0.515 1.00 93.75 97 ILE A N 1
ATOM 758 C CA . ILE A 1 97 ? 3.002 -0.984 0.786 1.00 93.75 97 ILE A CA 1
ATOM 759 C C . ILE A 1 97 ? 3.738 -2.180 0.185 1.00 93.75 97 ILE A C 1
ATOM 761 O O . 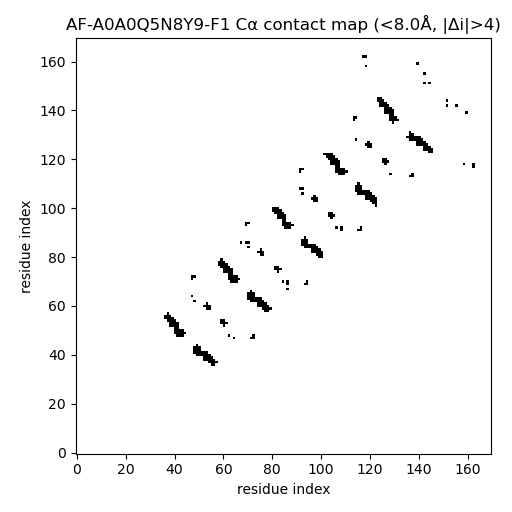ILE A 1 97 ? 4.058 -2.173 -0.994 1.00 93.75 97 ILE A O 1
ATOM 765 N N . LYS A 1 98 ? 4.003 -3.192 1.001 1.00 94.69 98 LYS A N 1
ATOM 766 C CA . LYS A 1 98 ? 4.612 -4.463 0.615 1.00 94.69 98 LYS A CA 1
ATOM 767 C C . LYS A 1 98 ? 3.559 -5.518 0.300 1.00 94.69 98 LYS A C 1
ATOM 769 O O . LYS A 1 98 ? 3.756 -6.308 -0.617 1.00 94.69 98 LYS A O 1
ATOM 774 N N . SER A 1 99 ? 2.463 -5.538 1.049 1.00 92.81 99 SER A N 1
ATOM 775 C CA . SER A 1 99 ? 1.356 -6.467 0.824 1.00 92.81 99 SER A CA 1
ATOM 776 C C . SER A 1 99 ? 0.066 -5.964 1.456 1.00 92.81 99 SER A C 1
ATOM 778 O O . SER A 1 99 ? 0.095 -5.161 2.391 1.00 92.81 99 SER A O 1
ATOM 780 N N . ILE A 1 100 ? -1.057 -6.449 0.931 1.00 91.69 100 ILE A N 1
ATOM 781 C CA . ILE A 1 100 ? -2.397 -6.295 1.499 1.00 91.69 100 ILE 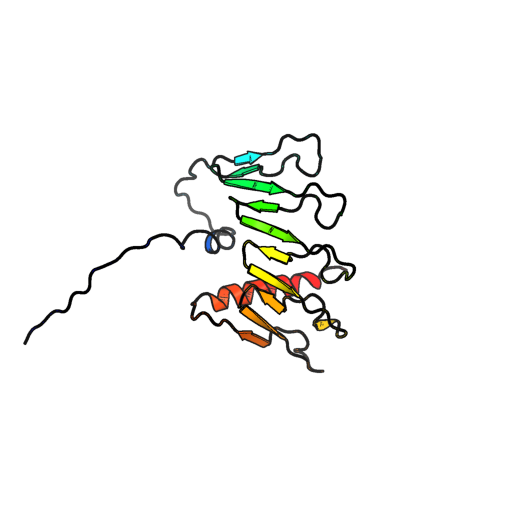A CA 1
ATOM 782 C C . ILE A 1 100 ? -3.032 -7.687 1.501 1.00 91.69 100 ILE A C 1
ATOM 784 O O . ILE A 1 100 ? -3.282 -8.249 0.439 1.00 91.69 100 ILE A O 1
ATOM 788 N N . GLY A 1 101 ? -3.265 -8.256 2.683 1.00 92.94 101 GLY A N 1
ATOM 789 C CA . GLY A 1 101 ? -3.634 -9.663 2.813 1.00 92.94 101 GLY A CA 1
ATOM 790 C C . GLY A 1 101 ? -2.587 -10.558 2.146 1.00 92.94 101 GLY A C 1
ATOM 791 O O . GLY A 1 101 ? -1.394 -10.431 2.430 1.00 92.94 101 GLY A O 1
ATOM 792 N N . ASP A 1 102 ? -3.044 -11.412 1.234 1.00 90.44 102 ASP A N 1
ATOM 793 C CA . ASP A 1 102 ? -2.202 -12.363 0.498 1.00 90.44 102 ASP A CA 1
ATOM 794 C C . ASP A 1 102 ? -1.570 -11.766 -0.775 1.00 90.44 102 ASP A C 1
ATOM 796 O O . ASP A 1 102 ? -0.691 -12.378 -1.387 1.00 90.44 102 ASP A O 1
ATOM 800 N N . ASP A 1 103 ? -1.978 -10.557 -1.174 1.00 88.50 103 ASP A N 1
ATOM 801 C CA . ASP A 1 103 ? -1.472 -9.902 -2.376 1.00 88.50 103 ASP A CA 1
ATOM 802 C C . ASP A 1 103 ? -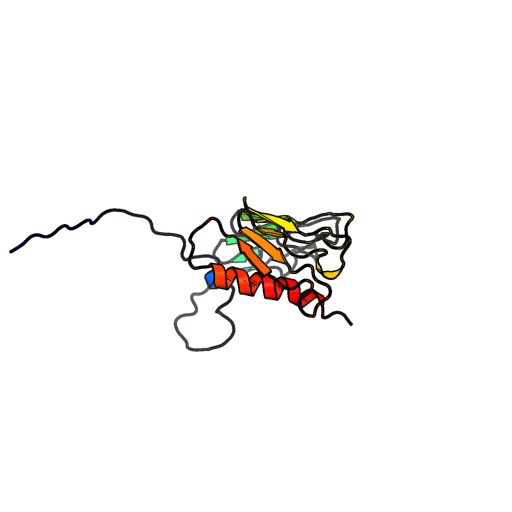0.217 -9.078 -2.077 1.00 88.50 103 ASP A C 1
ATOM 804 O O . ASP A 1 103 ? -0.241 -8.085 -1.343 1.00 88.50 103 ASP A O 1
ATOM 808 N N . TYR A 1 104 ? 0.895 -9.458 -2.705 1.00 92.75 104 TYR A N 1
ATOM 809 C CA . TYR A 1 104 ? 2.167 -8.741 -2.615 1.00 92.75 104 TYR A CA 1
ATOM 810 C C . TYR A 1 104 ? 2.283 -7.642 -3.666 1.00 92.75 104 TYR A C 1
ATOM 812 O O . TYR A 1 104 ? 1.892 -7.817 -4.819 1.00 92.75 104 TYR A O 1
ATOM 820 N N . VAL A 1 105 ? 2.887 -6.521 -3.281 1.00 91.69 105 VAL A N 1
ATOM 821 C CA . VAL A 1 105 ? 3.188 -5.393 -4.162 1.00 91.69 105 VAL A CA 1
ATOM 822 C C . VAL A 1 105 ? 4.691 -5.337 -4.395 1.00 91.69 105 VAL A C 1
ATOM 824 O O . VAL A 1 105 ? 5.461 -5.055 -3.479 1.00 91.69 105 VAL A O 1
ATOM 827 N N . GLU A 1 106 ? 5.120 -5.566 -5.633 1.00 93.94 106 GLU A N 1
ATOM 828 C CA . GLU A 1 106 ? 6.522 -5.409 -6.016 1.00 93.94 106 GLU A CA 1
ATOM 829 C C . GLU A 1 106 ? 6.770 -4.040 -6.643 1.00 93.94 106 GLU A C 1
ATOM 831 O O . GLU A 1 106 ? 5.930 -3.498 -7.366 1.00 93.94 106 GLU A O 1
ATOM 836 N N . TYR A 1 107 ? 7.978 -3.512 -6.447 1.00 93.44 107 TYR A N 1
ATOM 837 C CA . TYR A 1 107 ? 8.436 -2.277 -7.076 1.00 93.44 107 TYR A CA 1
ATOM 838 C C . TYR A 1 107 ? 9.690 -2.518 -7.910 1.00 93.44 107 TYR A C 1
ATOM 840 O O . TYR A 1 107 ? 10.523 -3.364 -7.589 1.00 93.44 107 TYR A O 1
ATOM 848 N N . TYR A 1 108 ? 9.853 -1.731 -8.968 1.00 91.25 108 TYR A N 1
ATOM 849 C CA . TYR A 1 108 ? 11.099 -1.684 -9.719 1.00 91.25 108 TYR A CA 1
ATOM 850 C C . TYR A 1 108 ? 12.204 -1.048 -8.874 1.00 91.25 108 TYR A C 1
ATOM 852 O O . TYR A 1 108 ? 12.087 0.108 -8.481 1.00 91.25 108 TYR A O 1
ATOM 860 N N . ILE A 1 109 ? 13.291 -1.781 -8.653 1.00 88.12 109 ILE A N 1
ATOM 861 C CA . ILE A 1 109 ? 14.574 -1.237 -8.198 1.00 88.12 109 ILE A CA 1
ATOM 862 C C . ILE A 1 109 ? 15.460 -1.236 -9.439 1.00 88.12 109 ILE A C 1
ATOM 864 O O . ILE A 1 109 ? 15.869 -2.294 -9.915 1.00 88.12 109 ILE A O 1
ATOM 868 N N . SER A 1 110 ? 15.640 -0.068 -10.049 1.00 81.38 110 SER A N 1
ATOM 869 C CA . SER A 1 110 ? 16.297 0.057 -11.352 1.00 81.38 110 SER A CA 1
ATOM 870 C C . SER A 1 110 ? 17.367 1.134 -11.318 1.00 81.38 110 SER A C 1
ATOM 872 O O . SER A 1 110 ? 17.195 2.158 -10.664 1.00 81.38 110 SER A O 1
ATOM 874 N N . VAL A 1 111 ? 18.436 0.915 -12.088 1.00 76.12 111 VAL A N 1
ATOM 875 C CA . VAL A 1 111 ? 19.473 1.924 -12.353 1.00 76.12 111 VAL A CA 1
ATOM 876 C C . VAL A 1 111 ? 18.897 3.101 -13.150 1.00 76.12 111 VAL A C 1
ATOM 878 O O . VAL A 1 111 ? 19.394 4.216 -13.048 1.00 76.12 111 VAL A O 1
ATOM 881 N N . PHE A 1 112 ? 17.820 2.869 -13.909 1.00 79.31 112 PHE A N 1
ATOM 882 C CA . PHE A 1 112 ? 17.116 3.906 -14.653 1.00 79.31 112 PHE A CA 1
ATOM 883 C C . PHE A 1 112 ? 16.149 4.664 -13.729 1.00 79.31 112 PHE A C 1
ATOM 885 O O . PHE A 1 112 ? 15.162 4.074 -13.258 1.00 79.31 112 PHE A O 1
ATOM 892 N N . PRO A 1 113 ? 16.384 5.966 -13.469 1.00 80.31 113 PRO A N 1
ATOM 893 C CA . PRO A 1 113 ? 15.573 6.754 -12.541 1.00 80.31 113 PRO A CA 1
ATOM 894 C C . PRO A 1 113 ? 14.085 6.781 -12.906 1.00 80.31 113 PRO A C 1
ATOM 896 O O . PRO A 1 113 ? 13.225 6.885 -12.033 1.00 80.31 113 PRO A O 1
ATOM 899 N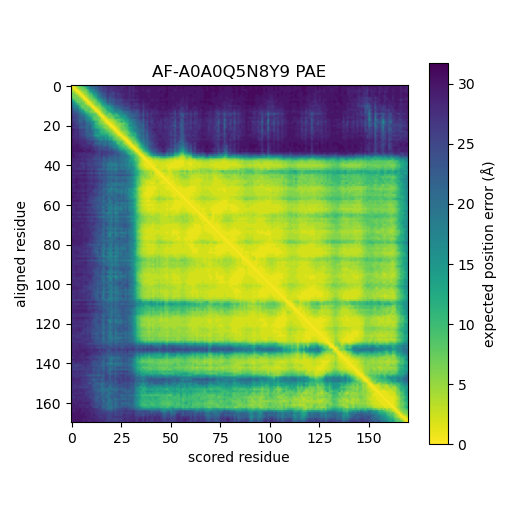 N . GLU A 1 114 ? 13.756 6.643 -14.190 1.00 81.44 114 GLU A N 1
ATOM 900 C CA . GLU A 1 114 ? 12.390 6.710 -14.700 1.00 81.44 114 GLU A CA 1
ATOM 901 C C . GLU A 1 114 ? 11.545 5.506 -14.295 1.00 81.44 114 GLU A C 1
ATOM 903 O O . GLU A 1 114 ? 10.319 5.605 -14.283 1.00 81.44 114 GLU A O 1
ATOM 908 N N . HIS A 1 115 ? 12.160 4.373 -13.964 1.00 83.06 115 HIS A N 1
ATOM 909 C CA . HIS A 1 115 ? 11.456 3.170 -13.521 1.00 83.06 115 HIS A CA 1
ATOM 910 C C . HIS A 1 115 ? 11.492 3.003 -12.003 1.00 83.06 115 HIS A C 1
ATOM 912 O O . HIS A 1 115 ? 10.643 2.315 -11.436 1.00 83.06 115 HIS A O 1
ATOM 918 N N . ASN A 1 116 ? 12.446 3.649 -11.340 1.00 87.94 116 ASN A N 1
ATOM 919 C CA . ASN A 1 116 ? 12.772 3.364 -9.957 1.00 87.94 116 ASN A CA 1
ATOM 920 C C . ASN A 1 116 ? 11.612 3.693 -8.990 1.00 87.94 116 ASN A C 1
ATOM 922 O O . ASN A 1 116 ? 11.033 4.785 -8.963 1.00 87.94 116 ASN A O 1
ATOM 926 N N . GLY A 1 117 ? 11.230 2.696 -8.196 1.00 88.56 117 GLY A N 1
ATOM 927 C CA . GLY A 1 117 ? 10.093 2.680 -7.284 1.00 88.56 117 GLY A CA 1
ATOM 928 C C . GLY A 1 117 ? 8.705 2.683 -7.936 1.00 88.56 117 GLY A C 1
ATOM 929 O O . GLY A 1 117 ? 7.725 2.912 -7.224 1.00 88.56 117 GLY A O 1
ATOM 930 N N . LYS A 1 118 ? 8.566 2.449 -9.243 1.00 90.69 118 LYS A N 1
ATOM 931 C CA . LYS A 1 118 ? 7.243 2.211 -9.847 1.00 90.69 118 LYS A CA 1
ATOM 932 C C . LYS A 1 118 ? 6.726 0.825 -9.488 1.00 90.69 118 LYS A C 1
ATOM 934 O O . LYS A 1 118 ? 7.523 -0.089 -9.294 1.00 90.69 118 LYS A O 1
ATOM 939 N N . ILE A 1 119 ? 5.405 0.674 -9.396 1.00 91.19 119 ILE A N 1
ATOM 940 C CA . ILE A 1 119 ? 4.770 -0.624 -9.118 1.00 91.19 119 ILE A CA 1
ATOM 941 C C . ILE A 1 119 ? 5.058 -1.563 -10.289 1.00 91.19 119 ILE A C 1
ATOM 943 O O . ILE A 1 119 ? 4.737 -1.229 -11.429 1.00 91.19 119 ILE A O 1
ATOM 947 N N . LYS A 1 120 ? 5.666 -2.708 -9.996 1.00 92.25 120 LYS A N 1
ATOM 948 C CA . LYS A 1 120 ? 5.994 -3.781 -10.937 1.00 92.25 120 LYS A CA 1
ATOM 949 C C . LYS A 1 120 ? 4.887 -4.830 -10.987 1.00 92.25 120 LYS A C 1
ATOM 951 O O . LYS A 1 120 ? 4.518 -5.272 -12.073 1.00 92.25 120 LYS A O 1
ATOM 956 N N . SER A 1 121 ? 4.328 -5.191 -9.838 1.00 91.25 121 SER A N 1
ATOM 957 C CA . SER A 1 121 ? 3.192 -6.109 -9.750 1.00 91.25 121 SER A CA 1
ATOM 958 C C . SER A 1 121 ? 2.375 -5.884 -8.485 1.00 91.25 121 SER A C 1
ATOM 960 O O . SER A 1 121 ? 2.868 -5.308 -7.515 1.00 91.25 121 SER A O 1
ATOM 962 N N . ILE A 1 122 ? 1.122 -6.334 -8.525 1.00 89.50 122 ILE A N 1
ATOM 963 C CA . ILE A 1 122 ? 0.230 -6.481 -7.371 1.00 89.50 122 ILE A CA 1
ATOM 964 C C . ILE A 1 122 ? -0.407 -7.863 -7.505 1.00 89.50 122 ILE A C 1
ATOM 966 O O . ILE A 1 122 ? -1.126 -8.108 -8.477 1.00 89.50 122 ILE A O 1
ATOM 970 N N . GLY A 1 123 ? -0.091 -8.776 -6.588 1.00 88.94 123 GLY A N 1
ATOM 971 C CA . GLY A 1 123 ? -0.458 -10.184 -6.709 1.00 88.94 123 GLY A CA 1
ATOM 972 C C . GLY A 1 123 ? -0.003 -10.746 -8.061 1.00 88.94 123 GLY A C 1
ATOM 973 O O . GLY A 1 123 ? 1.165 -10.636 -8.442 1.00 88.94 123 GLY A O 1
ATOM 974 N N . ASN A 1 124 ? -0.949 -11.289 -8.828 1.00 86.75 124 ASN A N 1
ATOM 975 C CA . ASN A 1 124 ? -0.680 -11.861 -10.150 1.00 86.75 124 ASN A CA 1
ATOM 976 C C . ASN A 1 124 ? -0.739 -10.849 -11.310 1.00 86.75 124 ASN A C 1
ATOM 978 O O . ASN A 1 124 ? -0.446 -11.210 -12.452 1.00 86.75 124 ASN A O 1
ATOM 982 N N . ILE A 1 125 ? -1.086 -9.589 -11.036 1.00 87.62 125 ILE A N 1
ATOM 983 C CA . ILE A 1 125 ? -1.157 -8.525 -12.041 1.00 87.62 125 ILE A CA 1
ATOM 984 C C . ILE A 1 125 ? 0.231 -7.910 -12.220 1.00 87.62 125 ILE A C 1
ATOM 986 O O . ILE A 1 125 ? 0.862 -7.491 -11.249 1.00 87.62 125 ILE A O 1
ATOM 990 N N . LYS A 1 126 ? 0.703 -7.815 -13.466 1.00 90.94 126 LYS A N 1
ATOM 991 C CA . LYS A 1 126 ? 2.021 -7.256 -13.812 1.00 90.94 126 LYS A CA 1
ATOM 992 C C . LYS A 1 126 ? 1.892 -5.963 -14.607 1.00 90.94 126 LYS A C 1
ATOM 994 O O . LYS A 1 126 ? 1.033 -5.855 -15.478 1.00 90.94 126 LYS A O 1
ATOM 999 N N . PHE A 1 127 ? 2.791 -5.019 -14.344 1.00 89.94 127 PHE A N 1
ATOM 1000 C CA . PHE A 1 127 ? 2.846 -3.705 -14.982 1.00 89.94 127 PHE A CA 1
ATOM 1001 C C . PHE A 1 127 ? 4.179 -3.533 -15.704 1.00 89.94 127 PHE A C 1
ATOM 1003 O O . PHE A 1 127 ? 5.236 -3.556 -15.073 1.00 89.94 127 PHE A O 1
ATOM 1010 N N . GLU A 1 128 ? 4.138 -3.313 -17.017 1.00 90.38 128 GLU A N 1
ATOM 1011 C CA . GLU A 1 128 ? 5.338 -3.025 -17.806 1.00 90.38 128 GLU A CA 1
ATOM 1012 C C . GLU A 1 128 ? 5.400 -1.552 -18.179 1.00 90.38 128 GLU A C 1
ATOM 1014 O O . GLU A 1 128 ? 4.384 -0.925 -18.477 1.00 90.38 128 GLU A O 1
ATOM 1019 N N . TYR A 1 129 ? 6.610 -1.002 -18.241 1.00 88.69 129 TYR A N 1
ATOM 1020 C CA . TYR A 1 129 ? 6.843 0.390 -18.609 1.00 88.69 129 TYR A CA 1
ATOM 1021 C C . TYR A 1 129 ? 7.703 0.474 -19.865 1.00 88.69 129 TYR A C 1
ATOM 1023 O O . TYR A 1 129 ? 8.515 -0.405 -20.144 1.00 88.69 129 TYR A O 1
ATOM 1031 N N . HIS A 1 130 ? 7.537 1.548 -20.628 1.00 87.19 130 HIS A N 1
ATOM 1032 C CA . HIS A 1 130 ? 8.387 1.814 -21.781 1.00 87.19 130 HIS A CA 1
ATOM 1033 C C . HIS A 1 130 ? 9.808 2.155 -21.336 1.00 87.19 130 HIS A C 1
ATOM 1035 O O . HIS A 1 130 ? 9.998 3.127 -20.609 1.00 87.19 130 HIS A O 1
ATOM 1041 N N . THR A 1 131 ? 10.785 1.402 -21.831 1.00 79.12 131 THR A N 1
ATOM 1042 C CA . THR A 1 131 ? 12.214 1.713 -21.722 1.00 79.12 131 THR A CA 1
ATOM 1043 C C . THR A 1 131 ? 12.676 2.186 -23.096 1.00 79.12 131 THR A C 1
ATOM 1045 O O . THR A 1 131 ? 12.910 1.382 -23.995 1.00 79.12 131 THR A O 1
ATOM 1048 N N . SER A 1 132 ? 12.695 3.498 -23.320 1.00 74.69 132 SER A N 1
ATOM 1049 C CA . SER A 1 132 ? 13.093 4.074 -24.613 1.00 74.69 132 SER A CA 1
ATOM 1050 C C . SER A 1 132 ? 13.647 5.478 -24.422 1.00 74.69 132 SER A C 1
ATOM 1052 O O . SER A 1 132 ? 13.134 6.199 -23.578 1.00 74.69 132 SER A O 1
ATOM 1054 N N . ALA A 1 133 ? 14.584 5.918 -25.262 1.00 64.56 133 ALA A N 1
ATOM 1055 C CA . ALA A 1 133 ? 15.110 7.290 -25.246 1.00 64.56 133 ALA A CA 1
ATOM 1056 C C . ALA A 1 133 ? 14.098 8.374 -25.702 1.00 64.56 133 ALA A C 1
ATOM 1058 O O . ALA A 1 133 ? 14.442 9.547 -25.807 1.00 64.56 133 ALA A O 1
ATOM 1059 N N . LEU A 1 134 ? 12.856 7.990 -26.013 1.00 67.31 134 LEU A N 1
ATOM 1060 C CA . LEU A 1 134 ? 11.807 8.857 -26.557 1.00 67.31 134 LEU A CA 1
ATOM 1061 C C . LEU A 1 134 ? 10.849 9.372 -25.463 1.00 67.31 134 LEU A C 1
ATOM 1063 O O . LEU A 1 134 ? 10.895 8.937 -24.314 1.00 67.31 134 LEU A O 1
ATOM 1067 N N . GLN A 1 135 ? 9.910 10.252 -25.844 1.00 67.75 135 GLN A N 1
ATOM 1068 C CA . GLN A 1 135 ? 8.958 10.955 -24.954 1.00 67.75 135 GLN A CA 1
ATOM 1069 C C . GLN A 1 135 ? 8.102 10.065 -24.027 1.00 67.75 135 GLN A C 1
ATOM 1071 O O . GLN A 1 135 ? 7.475 10.576 -23.098 1.00 67.75 135 GLN A O 1
ATOM 1076 N N . ASN A 1 136 ? 8.052 8.750 -24.254 1.00 76.50 136 ASN A N 1
ATOM 1077 C CA . ASN A 1 136 ? 7.257 7.820 -23.452 1.00 76.50 136 ASN A CA 1
ATOM 1078 C C . ASN A 1 136 ? 8.059 7.077 -22.375 1.00 76.50 136 ASN A C 1
ATOM 1080 O O . ASN A 1 136 ? 7.480 6.215 -21.714 1.00 76.50 136 ASN A O 1
ATOM 1084 N N . ASN A 1 137 ? 9.345 7.391 -22.168 1.00 81.31 137 ASN A N 1
ATOM 1085 C CA . ASN A 1 137 ? 10.167 6.698 -21.176 1.00 81.31 137 ASN A CA 1
ATOM 1086 C C . ASN A 1 137 ? 9.512 6.688 -19.785 1.00 81.31 137 ASN A C 1
ATOM 1088 O O . ASN A 1 137 ? 9.019 7.705 -19.292 1.00 81.31 137 ASN A O 1
ATOM 1092 N N . GLY A 1 138 ? 9.464 5.515 -19.162 1.00 81.12 138 GLY A N 1
ATOM 1093 C CA . GLY A 1 138 ? 8.830 5.315 -17.866 1.00 81.12 138 GLY A CA 1
ATOM 1094 C C . GLY A 1 138 ? 7.297 5.376 -17.870 1.00 81.12 138 GLY A C 1
ATOM 1095 O O . GLY A 1 138 ? 6.696 5.202 -16.810 1.00 81.12 138 GLY A O 1
ATOM 1096 N N . ARG A 1 139 ? 6.609 5.601 -18.993 1.00 85.12 139 ARG A N 1
ATOM 1097 C CA . ARG A 1 139 ? 5.139 5.503 -19.028 1.00 85.12 139 ARG A CA 1
ATOM 1098 C C . ARG A 1 139 ? 4.695 4.044 -19.007 1.00 85.12 139 ARG A C 1
ATOM 1100 O O . ARG A 1 139 ? 5.413 3.171 -19.491 1.00 85.12 139 ARG A O 1
ATOM 1107 N N . LEU A 1 140 ? 3.522 3.793 -18.424 1.00 86.50 140 LEU A N 1
ATOM 1108 C CA . LEU A 1 140 ? 2.919 2.462 -18.374 1.00 86.50 140 LEU A CA 1
ATOM 1109 C C . LEU A 1 140 ? 2.615 1.999 -19.805 1.00 86.50 140 LEU A C 1
ATOM 1111 O O . LEU A 1 140 ? 1.893 2.682 -20.530 1.00 86.50 140 LEU A O 1
ATOM 1115 N N . LYS A 1 141 ? 3.204 0.871 -20.189 1.00 87.12 141 LYS A N 1
ATOM 1116 C CA . LYS A 1 141 ? 3.122 0.256 -21.514 1.00 87.12 141 LYS A CA 1
ATOM 1117 C C . LYS A 1 141 ? 1.988 -0.757 -21.573 1.00 87.12 141 LYS A C 1
ATOM 1119 O O . LYS A 1 141 ? 1.172 -0.714 -22.486 1.00 87.12 141 LYS A O 1
ATOM 1124 N N . SER A 1 142 ? 1.952 -1.675 -20.614 1.00 86.56 142 SER A N 1
ATOM 1125 C CA . SER A 1 142 ? 0.984 -2.768 -20.593 1.00 86.56 142 SER A CA 1
ATOM 1126 C C . SER A 1 142 ? 0.672 -3.195 -19.164 1.00 86.56 142 SER A C 1
ATOM 1128 O O . SER A 1 142 ? 1.461 -2.990 -18.236 1.00 86.56 142 SER A O 1
ATOM 1130 N N . ILE A 1 143 ? -0.507 -3.789 -19.011 1.00 87.88 143 ILE A N 1
ATOM 1131 C CA . ILE A 1 143 ? -0.916 -4.515 -17.816 1.00 87.88 143 ILE A CA 1
ATOM 1132 C C . ILE A 1 143 ? -1.216 -5.934 -18.260 1.00 87.88 143 ILE A C 1
ATOM 1134 O O . ILE A 1 143 ? -1.990 -6.140 -19.191 1.00 87.88 143 ILE A O 1
ATOM 1138 N N . THR A 1 144 ? -0.607 -6.900 -17.589 1.00 89.19 144 THR A N 1
ATOM 1139 C CA . THR A 1 144 ? -0.953 -8.308 -17.757 1.00 89.19 144 THR A CA 1
ATOM 1140 C C . THR A 1 144 ? -1.754 -8.735 -16.541 1.00 89.19 144 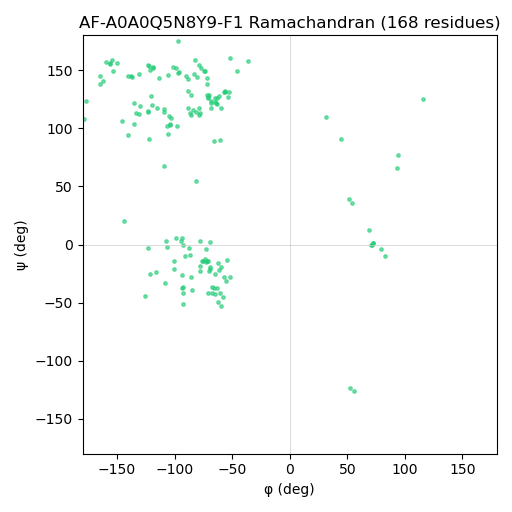THR A C 1
ATOM 1142 O O . THR A 1 144 ? -1.198 -8.814 -15.445 1.00 89.19 144 THR A O 1
ATOM 1145 N N . ASN A 1 145 ? -3.046 -8.995 -16.736 1.00 84.94 145 ASN A N 1
ATOM 1146 C CA . ASN A 1 145 ? -3.901 -9.625 -15.740 1.00 84.94 145 ASN A CA 1
ATOM 1147 C C . ASN A 1 145 ? -4.230 -11.052 -16.215 1.00 84.94 145 ASN A C 1
ATOM 1149 O O . ASN A 1 145 ? -4.835 -11.193 -17.277 1.00 84.94 145 ASN A O 1
ATOM 1153 N N . PRO A 1 146 ? -3.811 -12.112 -15.498 1.00 79.44 146 PRO A N 1
ATOM 1154 C CA . PRO A 1 146 ? -4.184 -13.480 -15.857 1.00 79.44 146 PRO A CA 1
ATOM 1155 C C . PRO A 1 146 ? -5.663 -13.779 -15.582 1.00 79.44 146 PRO A C 1
ATOM 1157 O O . PRO A 1 146 ? -6.184 -14.782 -16.068 1.00 79.44 146 PRO A O 1
ATOM 1160 N N . TYR A 1 147 ? -6.341 -12.927 -14.814 1.00 78.69 147 TYR A N 1
ATOM 1161 C CA . TYR A 1 147 ? -7.774 -13.004 -14.597 1.00 78.69 147 TYR A CA 1
ATOM 1162 C C . TYR A 1 147 ? -8.496 -12.215 -15.687 1.00 78.69 147 TYR A C 1
ATOM 1164 O O . TYR A 1 147 ? -8.158 -11.070 -15.979 1.00 78.69 147 TYR A O 1
ATOM 1172 N N . ASN A 1 148 ? -9.512 -12.831 -16.290 1.00 67.06 148 ASN A N 1
ATOM 1173 C CA . ASN A 1 148 ? -10.367 -12.178 -17.279 1.00 67.06 148 ASN A CA 1
ATOM 1174 C C . ASN A 1 148 ? -11.439 -11.332 -16.571 1.00 67.06 148 ASN A C 1
ATOM 1176 O O . ASN A 1 148 ? -12.638 -11.563 -16.730 1.00 67.06 148 ASN A O 1
ATOM 1180 N N . ASP A 1 149 ? -10.995 -10.432 -15.694 1.00 67.38 149 ASP A N 1
ATOM 1181 C CA . ASP A 1 149 ? -11.864 -9.511 -14.978 1.00 67.38 149 ASP A CA 1
ATOM 1182 C C . ASP A 1 149 ? -12.047 -8.203 -15.766 1.00 67.38 149 ASP A C 1
ATOM 1184 O O . ASP A 1 149 ? -11.162 -7.704 -16.462 1.00 67.38 149 ASP A O 1
ATOM 1188 N N . ASN A 1 150 ? -13.249 -7.632 -15.675 1.00 64.75 150 ASN A N 1
ATOM 1189 C CA . ASN A 1 150 ? -13.604 -6.400 -16.385 1.00 64.75 150 ASN A CA 1
ATOM 1190 C C . ASN A 1 150 ? -13.031 -5.135 -15.709 1.00 64.75 150 ASN A C 1
ATOM 1192 O O . ASN A 1 150 ? -13.299 -4.023 -16.159 1.00 64.75 150 ASN A O 1
ATOM 1196 N N . HIS A 1 151 ? -12.251 -5.285 -14.632 1.00 65.69 151 HIS A N 1
ATOM 1197 C CA . HIS A 1 151 ? -11.759 -4.184 -13.790 1.00 65.69 151 HIS A CA 1
ATOM 1198 C C . HIS A 1 151 ? -10.375 -3.662 -14.194 1.00 65.69 151 HIS A C 1
ATOM 1200 O O . HIS A 1 151 ? -9.825 -2.764 -13.556 1.00 65.69 151 HIS A O 1
ATOM 1206 N N . LEU A 1 152 ? -9.832 -4.167 -15.300 1.00 68.12 152 LEU A N 1
ATOM 1207 C CA . LEU A 1 152 ? -8.512 -3.816 -15.823 1.00 68.12 152 LEU A CA 1
ATOM 1208 C C . LEU A 1 152 ? -8.338 -2.298 -16.054 1.00 68.12 152 LEU A C 1
ATOM 1210 O O . LEU A 1 152 ? -7.244 -1.763 -15.862 1.00 68.12 152 LEU A O 1
ATOM 1214 N N . LEU A 1 153 ? -9.418 -1.583 -16.404 1.00 68.19 153 LEU A N 1
ATOM 1215 C CA . LEU A 1 153 ? -9.404 -0.126 -16.593 1.00 68.19 153 LEU A CA 1
ATOM 1216 C C . LEU A 1 153 ? -9.257 0.644 -15.267 1.00 68.19 153 LEU A C 1
ATOM 1218 O O . LEU A 1 153 ? -8.467 1.587 -15.192 1.00 68.19 153 LEU A O 1
ATOM 1222 N N . ASP A 1 154 ? -9.947 0.209 -14.211 1.00 74.31 154 ASP A N 1
ATOM 1223 C CA . ASP A 1 154 ? -9.856 0.823 -12.880 1.00 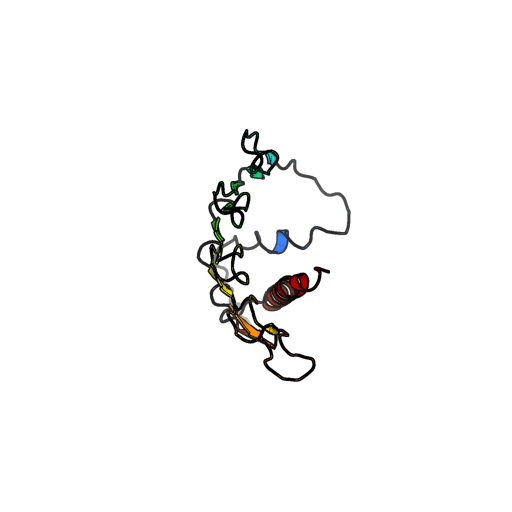74.31 154 ASP A CA 1
ATOM 1224 C C . ASP A 1 154 ? -8.446 0.641 -12.301 1.00 74.31 154 ASP A C 1
ATOM 1226 O O . ASP A 1 154 ? -7.832 1.580 -11.781 1.00 74.31 154 ASP A O 1
ATOM 1230 N N . THR A 1 155 ? -7.886 -0.563 -12.461 1.00 69.94 155 THR A N 1
ATOM 1231 C CA . THR A 1 155 ? -6.504 -0.877 -12.082 1.00 69.94 155 THR A CA 1
ATOM 1232 C C . THR A 1 155 ? -5.505 -0.004 -12.842 1.00 69.94 155 THR A C 1
ATOM 1234 O O . THR A 1 155 ? -4.546 0.508 -12.256 1.00 69.94 155 THR A O 1
ATOM 1237 N N . TYR A 1 156 ? -5.738 0.211 -14.139 1.00 71.44 156 TYR A N 1
ATOM 1238 C CA . TYR A 1 156 ? -4.886 1.041 -14.983 1.00 71.44 156 TYR A CA 1
ATOM 1239 C C . TYR A 1 156 ? -4.836 2.499 -14.518 1.00 71.44 156 TYR A C 1
ATOM 1241 O O . TYR A 1 156 ? -3.747 3.055 -14.326 1.00 71.44 156 TYR A O 1
ATOM 1249 N N . ASP A 1 157 ? -5.993 3.115 -14.280 1.00 77.31 157 ASP A N 1
ATOM 1250 C CA . ASP A 1 157 ? -6.048 4.507 -13.839 1.00 77.31 157 ASP A CA 1
ATOM 1251 C C . ASP A 1 157 ? -5.493 4.697 -12.427 1.00 77.31 157 ASP A C 1
ATOM 1253 O O . ASP A 1 157 ? -4.797 5.687 -12.167 1.00 77.31 157 ASP A O 1
ATOM 1257 N N . LEU A 1 158 ? -5.717 3.736 -11.526 1.00 75.44 158 LEU A N 1
ATOM 1258 C CA . LEU A 1 158 ? -5.127 3.753 -10.192 1.00 75.44 158 LEU A CA 1
ATOM 1259 C C . LEU A 1 158 ? -3.596 3.766 -10.265 1.00 75.44 158 LEU A C 1
ATOM 1261 O O . LEU A 1 158 ? -2.957 4.659 -9.703 1.00 75.44 158 LEU A O 1
ATOM 1265 N N . VAL A 1 159 ? -2.994 2.821 -10.990 1.00 77.69 159 VAL A N 1
ATOM 1266 C CA . VAL A 1 159 ? -1.530 2.711 -11.079 1.00 77.69 159 VAL A CA 1
ATOM 1267 C C . VAL A 1 159 ? -0.919 3.915 -11.784 1.00 77.69 159 VAL A C 1
ATOM 1269 O O . VAL A 1 159 ? 0.115 4.435 -11.350 1.00 77.69 159 VAL A O 1
ATOM 1272 N N . ARG A 1 160 ? -1.582 4.442 -12.816 1.00 79.81 160 ARG A N 1
ATOM 1273 C CA . ARG A 1 160 ? -1.172 5.695 -13.455 1.00 79.81 160 ARG A CA 1
ATOM 1274 C C . ARG A 1 160 ? -1.141 6.856 -12.452 1.00 79.81 160 ARG A C 1
ATOM 1276 O O . ARG A 1 160 ? -0.164 7.606 -12.433 1.00 79.81 160 ARG A O 1
ATOM 1283 N N . ARG A 1 161 ? -2.168 7.002 -11.606 1.00 79.06 161 ARG A N 1
ATOM 1284 C CA . ARG A 1 161 ? -2.246 8.056 -10.573 1.00 79.06 161 ARG A CA 1
ATOM 1285 C C . ARG A 1 161 ? -1.203 7.873 -9.468 1.00 79.06 161 ARG A C 1
ATOM 1287 O O . ARG A 1 161 ? -0.586 8.849 -9.042 1.00 79.06 161 ARG A O 1
ATOM 1294 N N . LEU A 1 162 ? -0.980 6.640 -9.014 1.00 77.00 162 LEU A N 1
ATOM 1295 C CA . LEU A 1 162 ? 0.026 6.331 -7.991 1.00 77.00 162 LEU A CA 1
ATOM 1296 C C . LEU A 1 162 ? 1.443 6.657 -8.477 1.00 77.00 162 LEU A C 1
ATOM 1298 O O . LEU A 1 162 ? 2.246 7.204 -7.723 1.00 77.00 162 LEU A O 1
ATOM 1302 N N . ASN A 1 163 ? 1.726 6.406 -9.754 1.00 74.81 163 ASN A N 1
ATOM 1303 C CA . ASN A 1 163 ? 3.024 6.715 -10.344 1.00 74.81 163 ASN A CA 1
ATOM 1304 C C . ASN A 1 163 ? 3.220 8.205 -10.688 1.00 74.81 163 ASN A C 1
ATOM 1306 O O . ASN A 1 163 ? 4.364 8.649 -10.773 1.00 74.81 163 ASN A O 1
ATOM 1310 N N . SER A 1 164 ? 2.153 8.994 -10.882 1.00 68.38 164 SER A N 1
ATOM 1311 C CA . SER A 1 164 ? 2.255 10.411 -11.279 1.00 68.38 164 SER A CA 1
ATOM 1312 C C . SER A 1 164 ? 2.437 11.381 -10.105 1.00 68.38 164 SER A C 1
ATOM 1314 O O . SER A 1 164 ? 3.089 12.415 -10.262 1.00 68.38 164 SER A O 1
ATOM 1316 N N . LYS A 1 165 ? 1.944 11.046 -8.902 1.00 57.41 165 LYS A N 1
ATOM 1317 C CA . LYS A 1 165 ? 2.083 11.897 -7.699 1.00 57.41 165 LYS A CA 1
ATOM 1318 C C . LYS A 1 165 ? 3.534 12.137 -7.253 1.00 57.41 165 LYS A C 1
ATOM 1320 O O . LYS A 1 165 ? 3.780 13.089 -6.522 1.00 57.41 165 LYS A O 1
ATOM 1325 N N . ARG A 1 166 ? 4.504 11.346 -7.728 1.00 52.66 166 ARG A N 1
ATOM 1326 C CA . ARG A 1 166 ? 5.929 11.491 -7.373 1.00 52.66 166 ARG A CA 1
ATOM 1327 C C . ARG A 1 166 ? 6.633 12.692 -8.023 1.00 52.66 166 ARG A C 1
ATOM 1329 O O . ARG A 1 166 ? 7.734 13.018 -7.606 1.00 52.66 166 ARG A O 1
ATOM 1336 N N . GLN A 1 167 ? 6.027 13.347 -9.020 1.00 42.69 167 GLN A N 1
ATOM 1337 C CA . GLN A 1 167 ? 6.648 14.483 -9.728 1.00 42.69 167 GLN A CA 1
ATOM 1338 C C . GLN A 1 167 ? 6.275 15.870 -9.175 1.00 42.69 167 GLN A C 1
ATOM 1340 O O . GLN A 1 167 ? 6.711 16.882 -9.716 1.00 42.69 167 GLN A O 1
ATOM 1345 N N . ARG A 1 168 ? 5.488 15.945 -8.094 1.00 38.84 168 ARG A N 1
ATOM 1346 C CA . ARG A 1 168 ? 5.149 17.206 -7.413 1.00 38.84 168 ARG A CA 1
ATOM 1347 C C . ARG A 1 168 ? 5.832 17.298 -6.051 1.00 38.84 168 ARG A C 1
ATOM 1349 O O . ARG A 1 168 ? 5.166 17.264 -5.026 1.00 38.84 168 ARG A O 1
ATOM 1356 N N . ILE A 1 169 ? 7.155 17.407 -6.057 1.00 40.69 169 ILE A N 1
ATOM 1357 C CA . ILE A 1 169 ? 7.909 17.999 -4.948 1.00 40.69 169 ILE A CA 1
ATOM 1358 C C . ILE A 1 169 ? 8.946 18.922 -5.603 1.00 40.69 169 ILE A C 1
ATOM 1360 O O . ILE A 1 169 ? 9.895 18.447 -6.223 1.00 40.69 169 ILE A O 1
ATOM 1364 N N . ARG A 1 170 ? 8.678 20.227 -5.560 1.00 36.97 170 ARG A N 1
ATOM 1365 C CA . ARG A 1 170 ? 9.617 21.326 -5.807 1.00 36.97 170 ARG A CA 1
ATOM 1366 C C . ARG A 1 170 ? 9.516 22.259 -4.618 1.00 36.97 170 ARG A C 1
ATOM 1368 O O . ARG A 1 170 ? 8.364 22.440 -4.161 1.00 36.97 170 ARG A O 1
#

Sequence (170 aa):
MSILSSKTSCFKTTWVSIFGMIMLTTLSLTVIAQGNRNIEYYTSIFPELDGKIKSIDGMEIEYYISVFSETNGKVRSIGGTRIDYYVSVFPETNGKIKSIGDDYVEYYISVFPEHNGKIKSIGNIKFEYHTSALQNNGRLKSITNPYNDNHLLDTYDLVRRLNSKRQRIR

Secondary structure (DSSP, 8-state):
---------------SSSSTTSSS-SS----S------EEE---SSTTTTTSEEEETTEEEEE---SSTTTTTSEEEETTEEEEE---SSTTTTTSEEEETTEEEEE---SSTTTTT-EEEETTEEEEE--SSSTTTTSEEEEE-SS--TTHHHHHHHHHHHHHGGG---

Radius of gyration: 21.02 Å; Cα contacts (8 Å, |Δi|>4): 221; chains: 1; bounding box: 61×48×57 Å

Foldseek 3Di:
DDDDDDDDDDDDDDDPDDDVVPPPPPDDDDDDDPDPWDWDADPDPDPLRHRHTQDTNPWGWDADCDPDPLRGSHTQDTSPWGWDADCDPQPLRGSHTQATRPWGWDADCDPDPLRGNQTQDTRQKGWDADCDPDPRHSPTDDIDDPDPDPCVVVVNVVSNVVSPVVVPDD

pLDDT: mean 75.89, std 21.32, range [29.42, 96.31]